Protein AF-A0A850V173-F1 (afdb_monomer_lite)

Radius of gyration: 18.8 Å; chains: 1; bounding box: 53×42×43 Å

Secondary structure (DSSP, 8-state):
--EEEES-HHHHHHHHHHHHHTTTSHHHHT-EEEE--TTTHHHHSPPPTT--S-EEE-SSGGGGS--SSS-TTS----S-----S-EEEEEE---S----S---EEEEEEEEPPPPTTS--PEEEEEEEE----HHHHHHHHHHHTTT-EEEEEEETTEE--TT-SS--SEEEEEEEE-

InterPro domains:
  IPR014369 Glycine/Sarcosine N-methyltransferase [PTHR16458] (1-76)
  IPR029063 S-adenosyl-L-methionine-dependent methyltransferase superfamily [G3DSA:3.40.50.150] (1-80)
  IPR029063 S-adenosyl-L-methionine-dependent methyltransferase superfamily [G3DSA:3.40.50.150] (125-179)
  IPR029063 S-adenosyl-L-methionine-dependent methyltransferase superfamily [SSF53335] (1-178)

Structure (mmCIF, N/CA/C/O backbone):
data_AF-A0A850V173-F1
#
_entry.id   AF-A0A850V173-F1
#
loop_
_atom_site.group_PDB
_atom_site.id
_atom_site.type_symbol
_atom_site.label_atom_id
_atom_site.label_alt_id
_atom_site.label_comp_id
_atom_site.label_asym_id
_atom_site.label_entity_id
_atom_site.lab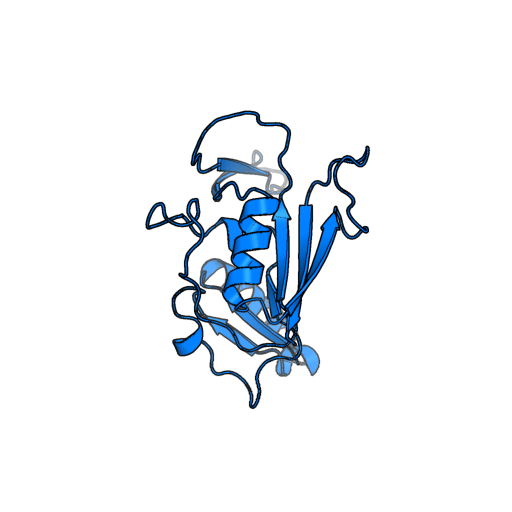el_seq_id
_atom_site.pdbx_PDB_ins_code
_atom_site.Cartn_x
_atom_site.Cartn_y
_atom_site.Cartn_z
_atom_site.occupancy
_atom_site.B_iso_or_equiv
_atom_site.auth_seq_id
_atom_site.auth_comp_id
_atom_site.auth_asym_id
_atom_site.auth_atom_id
_atom_site.pdbx_PDB_model_num
ATOM 1 N N . GLN A 1 1 ? 7.381 -13.375 -5.907 1.00 85.62 1 GLN A N 1
ATOM 2 C CA . GLN A 1 1 ? 7.578 -12.359 -6.966 1.00 85.62 1 GLN A CA 1
ATOM 3 C C . GLN A 1 1 ? 6.937 -11.065 -6.493 1.00 85.62 1 GLN A C 1
ATOM 5 O O . GLN A 1 1 ? 5.949 -11.154 -5.777 1.00 85.62 1 GLN A O 1
ATOM 10 N N . VAL A 1 2 ? 7.491 -9.899 -6.838 1.00 90.44 2 VAL A N 1
ATOM 11 C CA . VAL A 1 2 ? 6.960 -8.591 -6.412 1.00 90.44 2 VAL A CA 1
ATOM 12 C C . VAL A 1 2 ? 6.658 -7.739 -7.639 1.00 90.44 2 VAL A C 1
ATOM 14 O O . VAL A 1 2 ? 7.459 -7.694 -8.573 1.00 90.44 2 VAL A O 1
ATOM 17 N N . THR A 1 3 ? 5.502 -7.080 -7.614 1.00 92.12 3 THR A N 1
ATOM 18 C CA . THR A 1 3 ? 5.130 -6.004 -8.538 1.00 92.12 3 THR A CA 1
ATOM 19 C C . THR A 1 3 ? 4.911 -4.749 -7.706 1.00 92.12 3 THR A C 1
ATOM 21 O O . THR A 1 3 ? 4.162 -4.788 -6.730 1.00 92.12 3 THR A O 1
ATOM 24 N N . SER A 1 4 ? 5.610 -3.669 -8.038 1.00 94.56 4 SER A N 1
ATOM 25 C CA . SER A 1 4 ? 5.532 -2.390 -7.332 1.00 94.56 4 SER A CA 1
ATOM 26 C C . SER A 1 4 ? 4.951 -1.335 -8.258 1.00 94.56 4 SER A C 1
ATOM 28 O O . SER A 1 4 ? 5.418 -1.193 -9.385 1.00 94.56 4 SER A O 1
ATOM 30 N N . VAL A 1 5 ? 3.965 -0.588 -7.766 1.00 93.69 5 VAL A N 1
ATOM 31 C CA . VAL A 1 5 ? 3.344 0.505 -8.513 1.00 93.69 5 VAL A CA 1
ATOM 32 C C . VAL A 1 5 ? 3.283 1.777 -7.685 1.00 93.69 5 VAL A C 1
ATOM 34 O O . VAL A 1 5 ? 3.140 1.717 -6.463 1.00 93.69 5 VAL A O 1
ATOM 37 N N . ASP A 1 6 ? 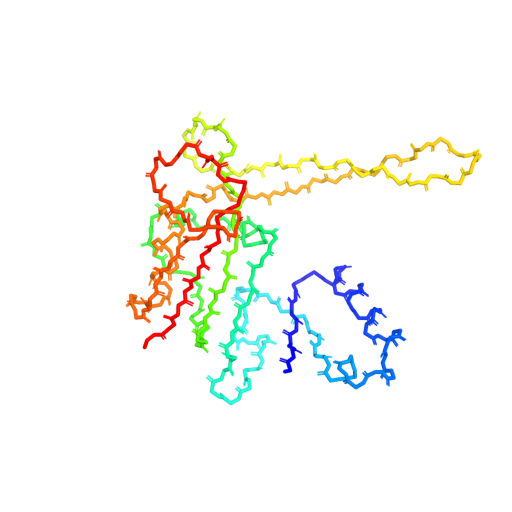3.392 2.917 -8.353 1.00 94.12 6 ASP A N 1
ATOM 38 C CA . ASP A 1 6 ? 3.221 4.249 -7.772 1.00 94.12 6 ASP A CA 1
ATOM 39 C C . ASP A 1 6 ? 2.647 5.180 -8.853 1.00 94.12 6 ASP A C 1
ATOM 41 O O . ASP A 1 6 ? 2.850 4.944 -10.043 1.00 94.12 6 ASP A O 1
ATOM 45 N N . ALA A 1 7 ? 1.934 6.233 -8.457 1.00 92.12 7 ALA A N 1
ATOM 46 C CA . ALA A 1 7 ? 1.427 7.247 -9.387 1.00 92.12 7 ALA A CA 1
ATOM 47 C C . ALA A 1 7 ? 2.460 8.359 -9.659 1.00 92.12 7 ALA A C 1
ATOM 49 O O . ALA A 1 7 ? 2.231 9.255 -10.466 1.00 92.12 7 ALA A O 1
ATOM 50 N N . SER A 1 8 ? 3.570 8.375 -8.917 1.00 92.69 8 SER A N 1
ATOM 51 C CA . SER A 1 8 ? 4.609 9.393 -8.989 1.00 92.69 8 SER A CA 1
ATOM 52 C C . SER A 1 8 ? 5.825 8.881 -9.751 1.00 92.69 8 SER A C 1
ATOM 54 O O . SER A 1 8 ? 6.723 8.258 -9.178 1.00 92.69 8 SER A O 1
ATOM 56 N N . ASP A 1 9 ? 5.946 9.269 -11.020 1.00 91.12 9 ASP A N 1
ATOM 57 C CA . ASP A 1 9 ? 7.131 8.996 -11.849 1.00 91.12 9 ASP A CA 1
ATOM 58 C C . ASP A 1 9 ? 8.437 9.449 -11.195 1.00 91.12 9 ASP A C 1
ATOM 60 O O . ASP A 1 9 ? 9.497 8.837 -11.355 1.00 91.12 9 ASP A O 1
ATOM 64 N N . LYS A 1 10 ? 8.371 10.536 -10.415 1.00 93.38 10 LYS A N 1
ATOM 65 C CA . LYS A 1 10 ? 9.522 11.050 -9.668 1.00 93.38 10 LYS A CA 1
ATOM 66 C C . LYS A 1 10 ? 10.022 10.040 -8.642 1.00 93.38 10 LYS A C 1
ATOM 68 O O . LYS A 1 10 ? 11.232 9.956 -8.456 1.00 93.38 10 LYS A O 1
ATOM 73 N N . MET A 1 11 ? 9.122 9.293 -8.001 1.00 90.94 11 MET A N 1
ATOM 74 C CA . MET A 1 11 ? 9.474 8.236 -7.053 1.00 90.94 11 MET A CA 1
ATOM 75 C C . MET A 1 11 ? 9.866 6.950 -7.786 1.00 90.94 11 MET A C 1
ATOM 77 O O . MET A 1 11 ? 10.917 6.381 -7.480 1.00 90.94 11 MET A O 1
ATOM 81 N N . LEU A 1 12 ? 9.109 6.551 -8.817 1.00 91.62 12 LEU A N 1
ATOM 82 C CA . LEU A 1 12 ? 9.413 5.369 -9.635 1.00 91.62 12 LEU A CA 1
ATOM 83 C C . LEU A 1 12 ? 10.803 5.426 -10.263 1.00 91.62 12 LEU A C 1
ATOM 85 O O . LEU A 1 12 ? 11.490 4.408 -10.324 1.00 91.62 12 LEU A O 1
ATOM 89 N N . LYS A 1 13 ? 11.267 6.618 -10.657 1.00 96.06 13 LYS A N 1
ATOM 90 C CA . LYS A 1 13 ? 12.626 6.832 -11.169 1.00 96.06 13 LYS A CA 1
ATOM 91 C C . LYS A 1 13 ? 13.703 6.213 -10.270 1.00 96.06 13 LYS A C 1
ATOM 93 O O . LYS A 1 13 ? 14.675 5.663 -10.786 1.00 96.06 13 LYS A O 1
ATOM 98 N N . TYR A 1 14 ? 13.561 6.309 -8.948 1.00 96.31 14 TYR A N 1
ATOM 99 C CA . TYR A 1 14 ? 14.543 5.757 -8.011 1.00 96.31 14 TYR A CA 1
ATOM 100 C C . TYR A 1 14 ? 14.462 4.229 -7.940 1.00 96.31 14 TYR A C 1
ATOM 102 O O . TYR A 1 14 ? 15.498 3.572 -7.986 1.00 96.31 14 TYR A O 1
ATOM 110 N N . ALA A 1 15 ? 13.253 3.663 -7.915 1.00 92.75 15 ALA A N 1
ATOM 111 C CA . ALA A 1 15 ? 13.050 2.214 -7.924 1.00 92.75 15 ALA A CA 1
ATOM 112 C C . ALA A 1 15 ? 13.571 1.571 -9.223 1.00 92.75 15 ALA A C 1
ATOM 114 O O . ALA A 1 15 ? 14.290 0.573 -9.188 1.00 92.75 15 ALA A O 1
ATOM 115 N N . LEU A 1 16 ? 13.282 2.188 -10.372 1.00 95.69 16 LEU A N 1
ATOM 116 C CA . LEU A 1 16 ? 13.780 1.755 -11.679 1.00 95.69 16 LEU A CA 1
ATOM 117 C C . LEU A 1 16 ? 15.309 1.822 -11.761 1.00 95.69 16 LEU A C 1
ATOM 119 O O . LEU A 1 16 ? 15.934 0.920 -12.321 1.00 95.69 16 LEU A O 1
ATOM 123 N N . LYS A 1 17 ? 15.921 2.862 -11.180 1.00 97.88 17 LYS A N 1
ATOM 124 C CA . LYS A 1 17 ? 17.380 2.982 -11.092 1.00 97.88 17 LYS A CA 1
ATOM 125 C C . LYS A 1 17 ? 17.984 1.843 -10.263 1.00 97.88 17 LYS A C 1
ATOM 127 O O . LYS A 1 17 ? 18.910 1.194 -10.741 1.00 97.88 17 LYS A O 1
ATOM 132 N N . GLU A 1 18 ? 17.439 1.571 -9.078 1.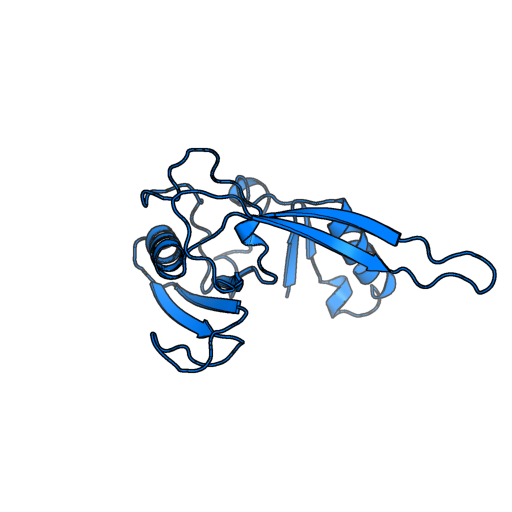00 97.88 18 GLU A N 1
ATOM 133 C CA . GLU A 1 18 ? 17.895 0.477 -8.204 1.00 97.88 18 GLU A CA 1
ATOM 134 C C . GLU A 1 18 ? 17.787 -0.882 -8.913 1.00 97.88 18 GLU A C 1
ATOM 136 O O . GLU A 1 18 ? 18.749 -1.652 -8.969 1.00 97.88 18 GLU A O 1
ATOM 141 N N . ARG A 1 19 ? 16.635 -1.148 -9.545 1.00 97.50 19 ARG A N 1
ATOM 142 C CA . ARG A 1 19 ? 16.425 -2.354 -10.355 1.00 97.50 19 ARG A CA 1
ATOM 143 C C . ARG A 1 19 ? 17.481 -2.489 -11.445 1.00 97.50 19 ARG A C 1
ATOM 145 O O . ARG A 1 19 ? 18.042 -3.566 -11.628 1.00 97.50 19 ARG A O 1
ATOM 152 N N . TRP A 1 20 ? 17.768 -1.407 -12.166 1.00 97.44 20 TRP A N 1
ATOM 153 C CA . TRP A 1 20 ? 18.762 -1.411 -13.234 1.00 97.44 20 TRP A CA 1
ATOM 154 C C . TRP A 1 20 ? 20.176 -1.702 -12.723 1.00 97.44 20 TRP A C 1
ATOM 156 O O . TRP A 1 20 ? 20.906 -2.486 -13.338 1.00 97.44 20 TRP A O 1
ATOM 166 N N . GLU A 1 21 ? 20.578 -1.093 -11.610 1.00 98.38 21 GLU A N 1
ATOM 167 C CA . GLU A 1 21 ? 21.905 -1.282 -11.013 1.00 98.38 21 GLU A CA 1
ATOM 168 C C . GLU A 1 21 ? 22.125 -2.736 -10.582 1.00 98.38 21 GLU A C 1
ATOM 170 O O . GLU A 1 21 ? 23.202 -3.293 -10.815 1.00 98.38 21 GLU A O 1
ATOM 175 N N . ARG A 1 22 ? 21.072 -3.387 -10.079 1.00 98.12 22 ARG A N 1
ATOM 176 C CA . ARG A 1 22 ? 21.106 -4.763 -9.567 1.00 98.12 22 ARG A CA 1
ATOM 177 C C . ARG A 1 22 ? 20.536 -5.809 -10.519 1.00 98.12 22 ARG A C 1
ATOM 179 O O . ARG A 1 22 ? 20.405 -6.968 -10.149 1.00 98.12 22 ARG A O 1
ATOM 186 N N . ARG A 1 23 ? 20.279 -5.451 -11.781 1.00 97.88 23 ARG A N 1
ATOM 187 C CA . ARG A 1 23 ? 19.615 -6.307 -12.791 1.00 97.88 23 ARG A CA 1
ATOM 188 C C . ARG A 1 23 ? 20.262 -7.671 -13.055 1.00 97.88 23 ARG A C 1
ATOM 190 O O . ARG A 1 23 ? 19.657 -8.517 -13.691 1.00 97.88 23 ARG A O 1
ATOM 197 N N . LYS A 1 24 ? 21.515 -7.880 -12.638 1.00 98.12 24 LYS A N 1
ATOM 198 C CA . LYS A 1 24 ? 22.194 -9.183 -12.759 1.00 98.12 24 LYS A CA 1
ATOM 199 C C . LYS A 1 24 ? 21.797 -10.164 -11.650 1.00 98.12 24 LYS A C 1
ATOM 201 O O . LYS A 1 24 ? 22.124 -11.342 -11.745 1.00 98.12 24 LYS A O 1
ATOM 206 N N . GLU A 1 25 ? 21.136 -9.685 -10.602 1.00 98.00 25 GLU A N 1
ATOM 207 C CA . GLU A 1 25 ? 20.565 -10.499 -9.538 1.00 98.00 25 GLU A CA 1
ATOM 208 C C . GLU A 1 25 ? 19.155 -10.934 -9.952 1.00 98.00 25 GLU A C 1
ATOM 210 O O . GLU A 1 25 ? 18.293 -10.095 -10.212 1.00 98.00 25 GLU A O 1
ATOM 215 N N . GLU A 1 26 ? 18.907 -12.245 -9.983 1.00 97.44 26 GLU A N 1
ATOM 216 C CA . GLU A 1 26 ? 17.624 -12.825 -10.418 1.00 97.44 26 GLU A CA 1
ATOM 217 C C . GLU A 1 26 ? 16.387 -12.210 -9.725 1.00 97.44 26 GLU A C 1
ATOM 219 O O . GLU A 1 26 ? 15.415 -11.911 -10.429 1.00 97.44 26 GLU A O 1
ATOM 224 N N . PRO A 1 27 ? 16.414 -11.888 -8.412 1.00 96.50 27 PRO A N 1
ATOM 225 C CA . PRO A 1 27 ? 15.282 -11.226 -7.767 1.00 96.50 27 PRO A CA 1
ATOM 226 C C . PRO A 1 27 ? 14.952 -9.840 -8.345 1.00 96.50 27 PRO A C 1
ATOM 228 O O . PRO A 1 27 ? 13.780 -9.474 -8.407 1.00 96.50 27 PRO A O 1
ATOM 231 N N . PHE A 1 28 ? 15.962 -9.072 -8.773 1.00 96.06 28 PHE A N 1
ATOM 232 C CA . PHE A 1 28 ? 15.796 -7.726 -9.342 1.00 96.06 28 PHE A CA 1
ATOM 233 C C . PHE A 1 28 ? 15.453 -7.770 -10.829 1.00 96.06 28 PHE A C 1
ATOM 235 O O . PHE A 1 28 ? 14.697 -6.929 -11.315 1.00 96.06 28 PHE A O 1
ATOM 242 N N . ASP A 1 29 ? 15.957 -8.771 -11.548 1.00 95.81 29 ASP A N 1
ATOM 243 C CA . ASP A 1 29 ? 15.578 -9.008 -12.941 1.00 95.81 29 ASP A CA 1
ATOM 244 C C . ASP A 1 29 ? 14.061 -9.248 -13.064 1.00 95.81 29 ASP A C 1
ATOM 246 O O . ASP A 1 29 ? 13.374 -8.606 -13.866 1.00 95.81 29 ASP A O 1
ATOM 250 N N . ARG A 1 30 ? 13.513 -10.071 -12.158 1.00 95.69 30 ARG A N 1
ATOM 251 C CA . ARG A 1 30 ? 12.086 -10.438 -12.100 1.00 95.69 30 ARG A CA 1
ATOM 252 C C . ARG A 1 30 ? 11.175 -9.440 -11.384 1.00 95.69 30 ARG A C 1
ATOM 254 O O . ARG A 1 30 ? 9.963 -9.674 -11.326 1.00 95.69 30 ARG A O 1
ATOM 261 N N . TRP A 1 31 ? 11.726 -8.380 -10.798 1.00 95.56 31 TRP A N 1
ATOM 262 C CA . TRP A 1 31 ? 10.942 -7.346 -10.124 1.00 95.56 31 TRP A CA 1
ATOM 263 C C . TRP A 1 31 ? 10.204 -6.489 -11.156 1.00 95.56 31 TRP A C 1
ATOM 265 O O . TRP A 1 31 ? 10.829 -5.863 -12.006 1.00 95.56 31 TRP A O 1
ATOM 275 N N . VAL A 1 32 ? 8.875 -6.447 -11.087 1.00 94.88 32 VAL A N 1
ATOM 276 C CA . VAL A 1 32 ? 8.054 -5.611 -11.975 1.00 94.88 32 VAL A CA 1
ATOM 277 C C . VAL A 1 32 ? 7.821 -4.252 -11.316 1.00 94.88 32 VAL A C 1
ATOM 279 O O . VAL A 1 32 ? 7.478 -4.189 -10.135 1.00 94.88 32 VAL A O 1
ATOM 282 N N . ILE A 1 33 ? 8.032 -3.171 -12.069 1.00 95.31 33 ILE A N 1
ATOM 283 C CA . ILE A 1 33 ? 7.822 -1.788 -11.625 1.00 95.31 33 ILE A CA 1
ATOM 284 C C . ILE A 1 33 ? 7.016 -1.074 -12.704 1.00 95.31 33 ILE A C 1
ATOM 286 O O . ILE A 1 33 ? 7.490 -0.988 -13.837 1.00 95.31 33 ILE A O 1
ATOM 290 N N . GLU A 1 34 ? 5.839 -0.569 -12.348 1.00 93.75 34 GLU A N 1
ATOM 291 C CA . GLU A 1 34 ? 4.901 0.076 -13.274 1.00 93.75 34 GLU A CA 1
ATOM 292 C C . GLU A 1 34 ? 4.287 1.339 -12.656 1.00 93.75 34 GLU A C 1
ATOM 294 O O . GLU A 1 34 ? 4.321 1.540 -11.441 1.00 93.75 34 GLU A O 1
ATOM 299 N N . GLU A 1 35 ? 3.747 2.212 -13.499 1.00 95.44 35 GLU A N 1
ATOM 300 C CA . GLU A 1 35 ? 2.961 3.366 -13.062 1.00 95.44 35 GLU A CA 1
ATOM 301 C C . GLU A 1 35 ? 1.502 2.941 -12.878 1.00 95.44 35 GLU A C 1
ATOM 303 O O . GLU A 1 35 ? 0.922 2.323 -13.768 1.00 95.44 35 GLU A O 1
ATOM 308 N N . ALA A 1 36 ? 0.900 3.262 -11.731 1.00 89.81 36 ALA A N 1
ATOM 309 C CA . ALA A 1 36 ? -0.530 3.052 -11.518 1.00 89.81 36 ALA A CA 1
ATOM 310 C C . ALA A 1 36 ? -1.095 4.005 -10.467 1.00 89.81 36 ALA A C 1
ATOM 312 O O . ALA A 1 36 ? -0.429 4.351 -9.488 1.00 89.81 36 ALA A O 1
ATOM 313 N N . ASN A 1 37 ? -2.366 4.372 -10.617 1.00 87.00 37 ASN A N 1
ATOM 314 C CA . ASN A 1 37 ? -3.071 5.222 -9.668 1.00 87.00 37 ASN A CA 1
ATOM 315 C C . ASN A 1 37 ? -4.166 4.430 -8.947 1.00 87.00 37 ASN A C 1
ATOM 317 O O . ASN A 1 37 ? -4.939 3.715 -9.573 1.00 87.00 37 ASN A O 1
ATOM 321 N N . TRP A 1 38 ? -4.299 4.586 -7.625 1.00 85.06 38 TRP A N 1
ATOM 322 C CA . TRP A 1 38 ? -5.344 3.901 -6.850 1.00 85.06 38 TRP A CA 1
ATOM 323 C C . TRP A 1 38 ? -6.762 4.108 -7.398 1.00 85.06 38 TRP A C 1
ATOM 325 O O . TRP A 1 38 ? -7.581 3.195 -7.316 1.00 85.06 38 TRP A O 1
ATOM 335 N N . LEU A 1 39 ? -7.051 5.275 -7.983 1.00 84.69 39 LEU A N 1
ATOM 336 C CA . LEU A 1 39 ? -8.367 5.602 -8.541 1.00 84.69 39 LEU A CA 1
ATOM 337 C C . LEU A 1 39 ? -8.666 4.870 -9.861 1.00 84.69 39 LEU A C 1
ATOM 339 O O . LEU A 1 39 ? -9.832 4.714 -10.223 1.00 84.69 39 LEU A O 1
ATOM 343 N N . THR A 1 40 ? -7.635 4.417 -10.574 1.00 86.06 40 THR A N 1
ATOM 344 C CA . THR A 1 40 ? -7.731 3.728 -11.871 1.00 86.06 40 THR A CA 1
ATOM 345 C C . THR A 1 40 ? -7.031 2.370 -11.876 1.00 86.06 40 THR A C 1
ATOM 347 O O . THR A 1 40 ? -6.900 1.751 -12.925 1.00 86.06 40 THR A O 1
ATOM 350 N N . LEU A 1 41 ? -6.689 1.844 -10.697 1.00 83.69 41 LEU A N 1
ATOM 351 C CA . LEU A 1 41 ? -5.829 0.672 -10.515 1.00 83.69 41 LEU A CA 1
ATOM 352 C C . LEU A 1 41 ? -6.320 -0.582 -11.248 1.00 83.69 41 LEU A C 1
ATOM 354 O O . LEU A 1 41 ? -5.517 -1.400 -11.674 1.00 83.69 41 LEU A O 1
ATOM 358 N N . GLU A 1 42 ? -7.636 -0.745 -11.413 1.00 81.62 42 GLU A N 1
ATOM 359 C CA . GLU A 1 42 ? -8.207 -1.868 -12.171 1.00 81.62 42 GLU A CA 1
ATOM 360 C C . GLU A 1 42 ? -7.901 -1.830 -13.671 1.00 81.62 42 GLU A C 1
ATOM 362 O O . GLU A 1 42 ? -7.964 -2.870 -14.320 1.00 81.62 42 GLU A O 1
ATOM 367 N N . LYS A 1 43 ? -7.623 -0.643 -14.212 1.00 87.94 43 LYS A N 1
ATOM 368 C CA . LYS A 1 43 ? -7.236 -0.423 -15.608 1.00 87.94 43 LYS A CA 1
ATOM 369 C C . LYS A 1 43 ? -5.723 -0.360 -15.760 1.00 87.94 43 LYS A C 1
ATOM 371 O O . LYS A 1 43 ? -5.212 -0.810 -16.776 1.00 87.94 43 LYS A O 1
ATOM 376 N N . ASP A 1 44 ? -5.051 0.213 -14.765 1.00 82.69 44 ASP A N 1
ATOM 377 C CA . ASP A 1 44 ? -3.616 0.485 -14.824 1.00 82.69 44 ASP A CA 1
ATOM 378 C C . ASP A 1 44 ? -2.778 -0.771 -14.559 1.00 82.69 44 ASP A C 1
ATOM 380 O O . ASP A 1 44 ? -1.704 -0.912 -15.129 1.00 82.69 44 ASP A O 1
ATOM 384 N N . LEU A 1 45 ? -3.262 -1.688 -13.708 1.00 83.75 45 LEU A N 1
ATOM 385 C CA . LEU A 1 45 ? -2.519 -2.880 -13.305 1.00 83.75 45 LEU A CA 1
ATOM 386 C C . LEU A 1 45 ? -3.260 -4.164 -13.684 1.00 83.75 45 LEU A C 1
ATOM 388 O O . LEU A 1 45 ? -4.307 -4.503 -13.118 1.00 83.75 45 LEU A O 1
ATOM 392 N N . GLU A 1 46 ? -2.657 -4.934 -14.587 1.00 84.56 46 GLU A N 1
ATOM 393 C CA . GLU A 1 46 ? -3.117 -6.283 -14.896 1.00 84.56 46 GLU A CA 1
ATOM 394 C C . GLU A 1 46 ? -2.805 -7.229 -13.732 1.00 84.56 46 GLU A C 1
ATOM 396 O O . GLU A 1 46 ? -1.663 -7.420 -13.310 1.00 84.56 46 GLU A O 1
ATOM 401 N N . LYS A 1 47 ? -3.854 -7.836 -13.175 1.00 77.31 47 LYS A N 1
ATOM 402 C CA . LYS A 1 47 ? -3.720 -8.764 -12.050 1.00 77.31 47 LYS A CA 1
ATOM 403 C C . LYS A 1 47 ? -3.231 -10.121 -12.573 1.00 77.31 47 LYS A C 1
ATOM 405 O O . LYS A 1 47 ? -3.816 -10.636 -13.527 1.00 77.31 47 LYS A O 1
ATOM 410 N N . PRO A 1 48 ? -2.230 -10.750 -11.938 1.00 78.75 48 PRO A N 1
ATOM 411 C CA . PRO A 1 48 ? -1.810 -12.090 -12.322 1.00 78.75 48 PRO A CA 1
ATOM 412 C C . PRO A 1 48 ? -2.880 -13.108 -11.908 1.00 78.75 48 PRO A C 1
ATOM 414 O O . PRO A 1 48 ? -3.167 -13.238 -10.724 1.00 78.75 48 PRO A O 1
ATOM 417 N N . GLY A 1 49 ? -3.464 -13.841 -12.862 1.00 80.38 49 GLY A N 1
ATOM 418 C CA . GLY A 1 49 ? -4.415 -14.929 -12.584 1.00 80.38 49 GLY A CA 1
ATOM 419 C C . GLY A 1 49 ? -5.527 -14.543 -11.596 1.00 80.38 49 GLY A C 1
ATOM 420 O O . GLY A 1 49 ? -6.329 -13.651 -11.869 1.00 80.38 49 GLY A O 1
ATOM 421 N N . ASP A 1 50 ? -5.550 -15.204 -10.433 1.00 79.19 50 ASP A N 1
ATOM 422 C CA . ASP A 1 50 ? -6.533 -14.984 -9.359 1.00 79.19 50 ASP A CA 1
ATOM 423 C C . ASP A 1 50 ? -6.241 -13.755 -8.465 1.00 79.19 50 ASP A C 1
ATOM 425 O O . ASP A 1 50 ? -7.003 -13.456 -7.539 1.00 79.19 50 ASP A O 1
ATOM 429 N N . GLY A 1 51 ? -5.167 -13.011 -8.747 1.00 82.88 51 GLY A N 1
ATOM 430 C CA . GLY A 1 51 ? -4.730 -11.820 -8.021 1.00 82.88 51 GLY A CA 1
ATOM 431 C C . GLY A 1 51 ? -3.387 -11.995 -7.309 1.00 82.88 51 GLY A C 1
ATOM 432 O O . GLY A 1 51 ? -2.599 -12.884 -7.612 1.00 82.88 51 GLY A O 1
ATOM 433 N N . PHE A 1 52 ? -3.117 -11.109 -6.351 1.00 82.25 52 PHE A N 1
ATOM 434 C CA . PHE A 1 52 ? -1.905 -11.155 -5.528 1.00 82.25 52 PHE A CA 1
ATOM 435 C C . PHE A 1 52 ? -2.163 -11.877 -4.202 1.00 82.25 52 PHE A C 1
ATOM 437 O O . PHE A 1 52 ? -3.214 -11.663 -3.587 1.00 82.25 52 PHE A O 1
ATOM 444 N N . ASP A 1 53 ? -1.174 -12.631 -3.714 1.00 83.25 53 ASP A N 1
ATOM 445 C CA . ASP A 1 53 ? -1.211 -13.278 -2.391 1.00 83.25 53 ASP A CA 1
ATOM 446 C C . ASP A 1 53 ? -1.343 -12.252 -1.252 1.00 83.25 53 ASP A C 1
ATOM 448 O O . ASP A 1 53 ? -2.042 -12.479 -0.261 1.00 83.25 53 ASP A O 1
ATOM 452 N N . ALA A 1 54 ? -0.698 -11.096 -1.414 1.00 82.38 54 ALA A N 1
ATOM 453 C CA . ALA A 1 54 ? -0.747 -9.973 -0.490 1.00 82.38 54 ALA A CA 1
ATOM 454 C C . ALA A 1 54 ? -0.600 -8.647 -1.247 1.00 82.38 54 ALA A C 1
ATOM 456 O O . ALA A 1 54 ? 0.051 -8.582 -2.290 1.00 82.38 54 ALA A O 1
ATOM 457 N N . VAL A 1 55 ? -1.177 -7.585 -0.688 1.00 85.69 55 VAL A N 1
ATOM 458 C CA . VAL A 1 55 ? -1.032 -6.200 -1.153 1.00 85.69 55 VAL A CA 1
ATOM 459 C C . VAL A 1 55 ? -0.553 -5.363 0.027 1.00 85.69 55 VAL A C 1
ATOM 461 O O . VAL A 1 55 ? -0.980 -5.567 1.160 1.00 85.69 55 VAL A O 1
ATOM 464 N N . ILE A 1 56 ? 0.363 -4.431 -0.209 1.00 84.50 56 ILE A N 1
ATOM 465 C CA . ILE A 1 56 ? 0.973 -3.637 0.860 1.00 84.50 56 ILE A CA 1
ATOM 466 C C . ILE A 1 56 ? 0.884 -2.158 0.485 1.00 84.50 56 ILE A C 1
ATOM 468 O O . ILE A 1 56 ? 1.234 -1.775 -0.627 1.00 84.50 56 ILE A O 1
ATOM 472 N N . CYS A 1 57 ? 0.424 -1.335 1.424 1.00 86.94 57 CYS A N 1
ATOM 473 C CA . CYS A 1 57 ? 0.382 0.121 1.349 1.00 86.94 57 CYS A CA 1
ATOM 474 C C . CYS A 1 57 ? 0.883 0.694 2.685 1.00 86.94 57 CYS A C 1
ATOM 476 O O . CYS A 1 57 ? 0.109 0.935 3.605 1.00 86.94 57 CYS A O 1
ATOM 478 N N . LEU A 1 58 ? 2.200 0.846 2.818 1.00 83.25 58 LEU A N 1
ATOM 479 C CA . LEU A 1 58 ? 2.849 1.336 4.040 1.00 83.25 58 LEU A CA 1
ATOM 480 C C . LEU A 1 58 ? 3.419 2.751 3.843 1.00 83.25 58 LEU A C 1
ATOM 482 O O . LEU A 1 58 ? 3.482 3.235 2.716 1.00 83.25 58 LEU A O 1
ATOM 486 N N . GLY A 1 59 ? 3.891 3.389 4.915 1.00 81.38 59 GLY A N 1
ATOM 487 C CA . GLY A 1 59 ? 4.465 4.733 4.896 1.00 81.38 59 GLY A CA 1
ATOM 488 C C . GLY A 1 59 ? 3.438 5.866 4.947 1.00 81.38 59 GLY A C 1
ATOM 489 O O . GLY A 1 59 ? 3.742 6.970 4.496 1.00 81.38 59 GLY A O 1
ATOM 490 N N . ASN A 1 60 ? 2.234 5.621 5.475 1.00 85.31 60 ASN A N 1
ATOM 491 C CA . ASN A 1 60 ? 1.125 6.579 5.527 1.00 85.31 60 ASN A CA 1
ATOM 492 C C . ASN A 1 60 ? 0.712 7.089 4.133 1.00 85.31 60 ASN A C 1
ATOM 494 O O . ASN A 1 60 ? 0.145 8.175 3.993 1.00 85.31 60 ASN A O 1
ATOM 498 N N . SER A 1 61 ? 1.011 6.319 3.082 1.00 82.56 61 SER A N 1
ATOM 499 C CA . SER A 1 61 ? 0.821 6.759 1.702 1.00 82.56 61 SER A CA 1
ATOM 500 C C . SER A 1 61 ? -0.653 6.967 1.367 1.00 82.56 61 SER A C 1
ATOM 502 O O . SER A 1 61 ? -0.974 7.919 0.659 1.00 82.56 61 SER A O 1
ATOM 504 N N . PHE A 1 62 ? -1.562 6.132 1.888 1.00 85.44 62 PHE A N 1
ATOM 505 C CA . PHE A 1 62 ? -2.998 6.237 1.588 1.00 85.44 62 PHE A CA 1
ATOM 506 C C . PHE A 1 62 ? -3.584 7.596 1.993 1.00 85.44 62 PHE A C 1
ATOM 508 O O . PHE A 1 62 ? -4.444 8.135 1.298 1.00 85.44 62 PHE A O 1
ATOM 515 N N . ALA A 1 63 ? -3.059 8.199 3.063 1.00 83.75 63 ALA A N 1
ATOM 516 C CA . ALA A 1 63 ? -3.476 9.519 3.518 1.00 83.75 63 ALA A CA 1
ATOM 517 C C . ALA A 1 63 ? -3.190 10.634 2.494 1.00 83.75 63 ALA A C 1
ATOM 519 O O . ALA A 1 63 ? -3.719 11.729 2.643 1.00 83.75 63 ALA A O 1
ATOM 520 N N . HIS A 1 64 ? -2.391 10.407 1.448 1.00 82.88 64 HIS A N 1
ATOM 521 C CA . HIS A 1 64 ? -2.204 11.398 0.386 1.00 82.88 64 HIS A CA 1
ATOM 522 C C . HIS A 1 64 ? -3.406 11.546 -0.552 1.00 82.88 64 HIS A C 1
ATOM 524 O O . HIS A 1 64 ? -3.454 12.529 -1.293 1.00 82.88 64 HIS A O 1
ATOM 530 N N . LEU A 1 65 ? -4.377 10.624 -0.530 1.00 77.00 65 LEU A N 1
ATOM 531 C CA . LEU A 1 65 ? -5.631 10.807 -1.256 1.00 77.00 65 LEU A CA 1
ATOM 532 C C . LEU A 1 65 ? -6.498 11.849 -0.537 1.00 77.00 65 LEU A C 1
ATOM 534 O O . LEU A 1 65 ? -6.935 11.601 0.589 1.00 77.00 65 LEU A O 1
ATOM 538 N N . PRO A 1 66 ? -6.782 13.008 -1.153 1.00 70.81 66 PRO A N 1
ATOM 539 C CA . PRO A 1 66 ? -7.719 13.949 -0.570 1.00 70.81 66 PRO A CA 1
ATOM 540 C C . PRO A 1 66 ? -9.151 13.410 -0.694 1.00 70.81 66 PRO A C 1
ATOM 542 O O . PRO A 1 66 ? -9.490 12.664 -1.614 1.00 70.81 66 PRO A O 1
ATOM 545 N N . ASP A 1 67 ? -10.020 13.830 0.220 1.00 70.00 67 ASP A N 1
ATOM 546 C CA . ASP A 1 67 ? -11.452 13.543 0.147 1.00 70.00 67 ASP A CA 1
ATOM 547 C C . ASP A 1 67 ? -12.105 14.431 -0.920 1.00 70.00 67 ASP A C 1
ATOM 549 O O . ASP A 1 67 ? -12.597 15.523 -0.640 1.00 70.00 67 ASP A O 1
ATOM 553 N N . PHE A 1 68 ? -12.059 13.978 -2.174 1.00 55.09 68 PHE A N 1
ATOM 554 C CA . PHE A 1 68 ? -12.552 14.737 -3.327 1.00 55.09 68 PHE A CA 1
ATOM 555 C C . PHE A 1 68 ? -14.068 14.995 -3.303 1.00 55.09 68 PHE A C 1
ATOM 557 O O . PHE A 1 68 ? -14.538 15.859 -4.041 1.00 55.09 68 PHE A O 1
ATOM 564 N N . LYS A 1 69 ? -14.837 14.253 -2.493 1.00 57.31 69 LYS A N 1
ATOM 565 C CA . LYS A 1 69 ? -16.307 14.343 -2.445 1.00 57.31 69 LYS A CA 1
ATOM 566 C C . LYS A 1 69 ? -16.875 14.796 -1.095 1.00 57.31 69 LYS A C 1
ATOM 568 O O . LYS A 1 69 ? -18.062 15.095 -1.027 1.00 57.31 69 LYS A O 1
ATOM 573 N N . GLY A 1 70 ? -16.067 14.861 -0.034 1.00 47.91 70 GLY A N 1
ATOM 574 C CA . GLY A 1 70 ? -16.564 15.065 1.335 1.00 47.91 70 GLY A CA 1
ATOM 575 C C . GLY A 1 70 ? -17.296 13.836 1.901 1.00 47.91 70 GLY A C 1
ATOM 576 O O . GLY A 1 70 ? -18.011 13.943 2.897 1.00 47.91 70 GLY A O 1
ATOM 577 N N . GLU A 1 71 ? -17.159 12.679 1.246 1.00 49.59 71 GLU A N 1
ATOM 578 C CA . GLU A 1 71 ? -17.897 11.442 1.537 1.00 49.59 71 GLU A CA 1
ATOM 579 C C . GLU A 1 71 ? -17.066 10.458 2.371 1.00 49.59 71 GLU A C 1
ATOM 581 O O . GLU A 1 71 ? -17.629 9.549 2.978 1.00 49.59 71 GLU A O 1
ATOM 586 N N . LEU A 1 72 ? -15.743 10.646 2.503 1.00 47.78 72 LEU A N 1
ATOM 587 C CA . LEU A 1 72 ? -14.933 9.779 3.374 1.00 47.78 72 LEU A CA 1
ATOM 588 C C . LEU A 1 72 ? -15.324 9.900 4.859 1.00 47.78 72 LEU A C 1
ATOM 590 O O . LEU A 1 72 ? -15.091 8.968 5.630 1.00 47.78 72 LEU A O 1
ATOM 594 N N . GLY A 1 73 ? -15.951 11.016 5.253 1.00 41.03 73 GLY A N 1
ATOM 595 C CA . GLY A 1 73 ? -16.554 11.202 6.578 1.00 41.03 73 GLY A CA 1
ATOM 596 C C . GLY A 1 73 ? -17.915 10.511 6.766 1.00 41.03 73 GLY A C 1
ATOM 597 O O . GLY A 1 73 ? -18.354 10.333 7.900 1.00 41.03 73 GLY A O 1
ATOM 598 N N . GLN A 1 74 ? -18.575 10.092 5.684 1.00 35.31 74 GLN A N 1
ATOM 599 C CA . GLN A 1 74 ? -19.889 9.444 5.683 1.00 35.31 74 GLN A CA 1
ATOM 600 C C . GLN A 1 74 ? -19.784 8.128 4.919 1.00 35.31 74 GLN A C 1
ATOM 602 O O . GLN A 1 74 ? -20.091 8.073 3.736 1.00 35.31 74 GLN A O 1
ATOM 607 N N . GLY A 1 75 ? -19.312 7.075 5.592 1.00 41.50 75 GLY A N 1
ATOM 608 C CA . GLY A 1 75 ? -18.980 5.782 4.989 1.00 41.50 75 GLY A CA 1
ATOM 609 C C . GLY A 1 75 ? -19.859 5.363 3.804 1.00 41.50 75 GLY A C 1
ATOM 610 O O . GLY A 1 75 ? -20.939 4.810 3.999 1.00 41.50 75 GLY A O 1
ATOM 611 N N . ARG A 1 76 ? -19.359 5.583 2.581 1.00 36.84 76 ARG A N 1
ATOM 612 C CA . ARG A 1 76 ? -19.765 4.875 1.364 1.00 36.84 76 ARG A CA 1
ATOM 613 C C . ARG A 1 76 ? -18.755 5.069 0.227 1.00 36.84 76 ARG A C 1
ATOM 615 O O . ARG A 1 76 ? -18.466 6.175 -0.198 1.00 36.84 76 ARG A O 1
ATOM 622 N N . GLU A 1 77 ? -18.231 3.922 -0.202 1.00 49.00 77 GLU A N 1
ATOM 623 C CA . GLU A 1 77 ? -17.902 3.508 -1.574 1.00 49.00 77 GLU A CA 1
ATOM 624 C C . GLU A 1 77 ? -17.202 4.516 -2.507 1.00 49.00 77 GLU A C 1
ATOM 626 O O . GLU A 1 77 ? -17.828 5.312 -3.199 1.00 49.00 77 GLU A O 1
ATOM 631 N N . GLY A 1 78 ? -15.878 4.368 -2.634 1.00 32.31 78 GLY A N 1
ATOM 632 C CA . GLY A 1 78 ? -15.098 5.045 -3.677 1.00 32.31 78 GLY A CA 1
ATOM 633 C C . GLY A 1 78 ? -13.766 4.388 -4.051 1.00 32.31 78 GLY A C 1
ATOM 634 O O . GLY A 1 78 ? -12.975 5.005 -4.754 1.00 32.31 78 GLY A O 1
ATOM 635 N N . GLY A 1 79 ? -13.497 3.161 -3.596 1.00 35.94 79 GLY A N 1
ATOM 636 C CA . GLY A 1 79 ? -12.315 2.392 -3.988 1.00 35.94 79 GLY A CA 1
ATOM 637 C C . GLY A 1 79 ? -12.752 1.093 -4.645 1.00 35.94 79 GLY A C 1
ATOM 638 O O . GLY A 1 79 ? -13.492 0.318 -4.038 1.00 35.94 79 GLY A O 1
ATOM 639 N N . ALA A 1 80 ? -12.334 0.871 -5.887 1.00 33.72 80 ALA A N 1
ATOM 640 C CA . ALA A 1 80 ? -12.624 -0.366 -6.589 1.00 33.72 80 ALA A CA 1
ATOM 641 C C . ALA A 1 80 ? -12.037 -1.565 -5.807 1.00 33.72 80 ALA A C 1
ATOM 643 O O . ALA A 1 80 ? -10.896 -1.489 -5.336 1.00 33.72 80 ALA A O 1
ATOM 644 N N . PRO A 1 81 ? -12.796 -2.657 -5.597 1.00 32.75 81 PRO A N 1
ATOM 645 C CA . PRO A 1 81 ? -12.342 -3.772 -4.780 1.00 32.75 81 PRO A CA 1
ATOM 646 C C . PRO A 1 81 ? -11.202 -4.518 -5.484 1.00 32.75 81 PRO A C 1
ATOM 648 O O . PRO A 1 81 ? -11.413 -5.361 -6.360 1.00 32.75 81 PRO A O 1
ATOM 651 N N . VAL A 1 82 ? -9.963 -4.277 -5.049 1.00 34.78 82 VAL A N 1
ATOM 652 C CA . VAL A 1 82 ? -8.836 -5.145 -5.402 1.00 34.78 82 VAL A CA 1
ATOM 653 C C . VAL A 1 82 ? -9.096 -6.512 -4.766 1.00 34.78 82 VAL A C 1
ATOM 655 O O . VAL A 1 82 ? -8.945 -6.714 -3.563 1.00 34.78 82 VAL A O 1
ATOM 658 N N . ARG A 1 83 ? -9.541 -7.473 -5.582 1.00 29.86 83 ARG A N 1
ATOM 659 C CA . ARG A 1 83 ? -9.637 -8.888 -5.206 1.00 29.86 83 ARG A CA 1
ATOM 660 C C . ARG A 1 83 ? -8.220 -9.406 -4.904 1.00 29.86 83 ARG A C 1
ATOM 662 O O . ARG A 1 83 ? -7.518 -9.810 -5.817 1.00 29.86 83 ARG A O 1
ATOM 669 N N . SER A 1 84 ? -7.802 -9.364 -3.642 1.00 30.81 84 SER A N 1
ATOM 670 C CA . SER A 1 84 ? -6.545 -9.952 -3.156 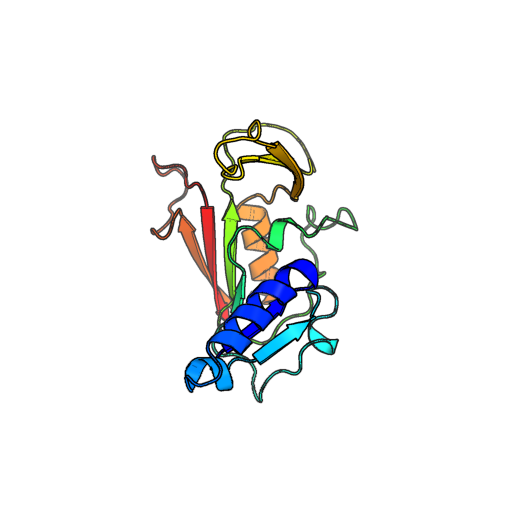1.00 30.81 84 SER A CA 1
ATOM 671 C C . SER A 1 84 ? -6.670 -10.328 -1.677 1.00 30.81 84 SER A C 1
ATOM 673 O O . SER A 1 84 ? -7.534 -9.812 -0.962 1.00 30.81 84 SER A O 1
ATOM 675 N N . THR A 1 85 ? -5.859 -11.292 -1.247 1.00 29.42 85 THR A N 1
ATOM 676 C CA . THR A 1 85 ? -5.995 -12.032 0.008 1.00 29.42 85 THR A CA 1
ATOM 677 C C . THR A 1 85 ? -5.479 -11.338 1.263 1.00 29.42 85 THR A C 1
ATOM 679 O O . THR A 1 85 ? -5.866 -11.793 2.338 1.00 29.42 85 THR A O 1
ATOM 682 N N . ALA A 1 86 ? -4.748 -10.220 1.192 1.00 30.48 86 ALA A N 1
ATOM 683 C CA . ALA A 1 86 ? -4.546 -9.367 2.368 1.00 30.48 86 ALA A CA 1
ATOM 684 C C . ALA A 1 86 ? -3.938 -7.987 2.054 1.00 30.48 86 ALA A C 1
ATOM 686 O O . ALA A 1 86 ? -2.749 -7.948 1.737 1.00 30.48 86 ALA A O 1
ATOM 687 N N . PRO A 1 87 ? -4.667 -6.855 2.165 1.00 44.53 87 PRO A N 1
ATOM 688 C CA . PRO A 1 87 ? -4.026 -5.549 2.222 1.00 44.53 87 PRO A CA 1
ATOM 689 C C . PRO A 1 87 ? -3.493 -5.262 3.631 1.00 44.53 87 PRO A C 1
ATOM 691 O O . PRO A 1 87 ? -4.232 -5.327 4.620 1.00 44.53 87 PRO A O 1
ATOM 694 N N . VAL A 1 88 ? -2.207 -4.927 3.708 1.00 42.31 88 VAL A N 1
ATOM 695 C CA . VAL A 1 88 ? -1.589 -4.306 4.883 1.00 42.31 88 VAL A CA 1
ATOM 696 C C . VAL A 1 88 ? -1.490 -2.812 4.613 1.00 42.31 88 VAL A C 1
ATOM 698 O O . VAL A 1 88 ? -0.715 -2.411 3.746 1.00 42.31 88 VAL A O 1
ATOM 701 N N . CYS A 1 89 ? -2.271 -2.003 5.329 1.00 54.34 89 CYS A N 1
ATOM 702 C CA . CYS A 1 89 ? -2.222 -0.543 5.221 1.00 54.34 89 CYS A CA 1
ATOM 703 C C . CYS A 1 89 ? -1.762 0.072 6.543 1.00 54.34 89 CYS A C 1
ATOM 705 O O . CYS A 1 89 ? -2.368 -0.246 7.565 1.00 54.34 89 CYS A O 1
ATOM 707 N N . ASP A 1 90 ? -0.754 0.946 6.551 1.00 48.25 90 ASP A N 1
ATOM 708 C CA . ASP A 1 90 ? -0.421 1.738 7.741 1.00 48.25 90 ASP A CA 1
ATOM 709 C C . ASP A 1 90 ? -0.921 3.186 7.639 1.00 48.25 90 ASP A C 1
ATOM 711 O O . ASP A 1 90 ? -1.047 3.763 6.561 1.00 48.25 90 ASP A O 1
ATOM 715 N N . MET A 1 91 ? -1.253 3.760 8.790 1.00 49.97 91 MET A N 1
ATOM 716 C CA . MET A 1 91 ? -1.701 5.141 8.939 1.00 49.97 91 MET A CA 1
ATOM 717 C C . MET A 1 91 ? -0.990 5.750 10.134 1.00 49.97 91 MET A C 1
ATOM 719 O O . MET A 1 91 ? -0.851 5.085 11.156 1.00 49.97 91 MET A O 1
ATOM 723 N N . SER A 1 92 ? -0.565 7.008 10.059 1.00 43.38 92 SER A N 1
ATOM 724 C CA . SER A 1 92 ? -0.007 7.685 11.234 1.00 43.38 92 SER A CA 1
ATOM 725 C C . SER A 1 92 ? -1.074 7.833 12.326 1.00 43.38 92 SER A C 1
ATOM 727 O O . SER A 1 92 ? -2.190 8.272 12.047 1.00 43.38 92 SER A O 1
ATOM 729 N N . GLY A 1 93 ? -0.739 7.498 13.569 1.00 36.62 93 GLY A N 1
ATOM 730 C CA . GLY A 1 93 ? -1.582 7.748 14.730 1.00 36.62 93 GLY A CA 1
ATOM 731 C C . GLY A 1 93 ? -1.765 9.248 14.988 1.00 36.62 93 GLY A C 1
ATOM 732 O O . GLY A 1 93 ? -0.920 10.056 14.587 1.00 36.62 93 GLY A O 1
ATOM 733 N N . PRO A 1 94 ? -2.865 9.657 15.650 1.00 37.59 94 PRO A N 1
ATOM 734 C CA . PRO A 1 94 ? -3.057 11.044 16.019 1.00 37.59 94 PRO A CA 1
ATOM 735 C C . PRO A 1 94 ? -2.011 11.393 17.077 1.00 37.59 94 PRO A C 1
ATOM 737 O O . PRO A 1 94 ? -2.158 11.085 18.259 1.00 37.59 94 PRO A O 1
ATOM 740 N N . THR A 1 95 ? -0.953 12.087 16.664 1.00 34.09 95 THR A N 1
ATOM 741 C CA . THR A 1 95 ? -0.280 13.012 17.577 1.00 34.09 95 THR A CA 1
ATOM 742 C C . THR A 1 95 ? -1.378 13.923 18.124 1.00 34.09 95 THR A C 1
ATOM 744 O O . THR A 1 95 ? -2.234 14.366 17.367 1.00 34.09 95 THR A O 1
ATOM 747 N N . ALA A 1 96 ? -1.457 14.077 19.443 1.00 29.94 96 ALA A N 1
ATOM 748 C CA . ALA A 1 96 ? -2.606 14.641 20.145 1.00 29.94 96 ALA A CA 1
ATOM 749 C C . ALA A 1 96 ? -3.169 15.927 19.499 1.00 29.94 96 ALA A C 1
ATOM 751 O O . ALA A 1 96 ? -2.663 17.017 19.740 1.00 29.94 96 ALA A O 1
ATOM 752 N N . PHE A 1 97 ? -4.254 15.813 18.727 1.00 33.62 97 PHE A N 1
ATOM 753 C CA . PHE A 1 97 ? -4.977 16.964 18.191 1.00 33.62 97 PHE A CA 1
ATOM 754 C C . PHE A 1 97 ? -6.482 16.748 18.360 1.00 33.62 97 PHE A C 1
ATOM 756 O O . PHE A 1 97 ? -7.139 16.043 17.597 1.00 33.62 97 PHE A O 1
ATOM 763 N N . HIS A 1 98 ? -7.027 17.358 19.414 1.00 29.64 98 HIS A N 1
ATOM 764 C CA . HIS A 1 98 ? -8.460 17.588 19.552 1.00 29.64 98 HIS A CA 1
ATOM 765 C C . HIS A 1 98 ? -8.838 18.746 18.623 1.00 29.64 98 HIS A C 1
ATOM 767 O O . HIS A 1 98 ? -8.457 19.887 18.873 1.00 29.64 98 HIS A O 1
ATOM 773 N N . GLY A 1 99 ? -9.566 18.462 17.545 1.00 26.06 99 GLY A N 1
ATOM 774 C CA . GLY A 1 99 ? -10.052 19.488 16.626 1.00 26.06 99 GLY A CA 1
ATOM 775 C C . GLY A 1 99 ? -11.043 18.925 15.613 1.00 26.06 99 GLY A C 1
ATOM 776 O O . GLY A 1 99 ? -10.841 17.837 15.081 1.00 26.06 99 GLY A O 1
ATOM 777 N N . HIS A 1 100 ? -12.137 19.655 15.427 1.00 29.39 100 HIS A N 1
ATOM 778 C CA . HIS A 1 100 ? -13.292 19.355 14.583 1.00 29.39 100 HIS A CA 1
ATOM 779 C C . HIS A 1 100 ? -12.958 19.075 13.105 1.00 29.39 100 HIS A C 1
ATOM 781 O O . HIS A 1 100 ? -11.992 19.605 12.568 1.00 29.39 100 HIS A O 1
ATOM 787 N N . ASP A 1 101 ? -13.809 18.242 12.498 1.00 32.28 101 ASP A N 1
ATOM 788 C CA . ASP A 1 101 ? -14.179 18.124 11.078 1.00 32.28 101 ASP A CA 1
ATOM 789 C C . ASP A 1 101 ? -13.119 18.451 9.999 1.00 32.28 101 ASP A C 1
ATOM 791 O O . ASP A 1 101 ? -12.770 19.599 9.743 1.00 32.28 101 ASP A O 1
ATOM 795 N N . GLY A 1 102 ? -12.684 17.408 9.275 1.00 36.50 102 GLY A N 1
ATOM 796 C CA . GLY A 1 102 ? -12.195 17.514 7.889 1.00 36.50 102 GLY A CA 1
ATOM 797 C C . GLY A 1 102 ? -10.866 18.239 7.624 1.00 36.50 102 GLY A C 1
ATOM 798 O O . GLY A 1 102 ? -10.630 18.658 6.491 1.00 36.50 102 GLY A O 1
ATOM 799 N N . LEU A 1 103 ? -9.980 18.401 8.609 1.00 29.09 103 LEU A N 1
ATOM 800 C CA . LEU A 1 103 ? -8.748 19.178 8.427 1.00 29.09 103 LEU A CA 1
ATOM 801 C C . LEU A 1 103 ? -7.623 18.397 7.716 1.00 29.09 103 LEU A C 1
ATOM 803 O O . LEU A 1 103 ? -6.895 17.643 8.352 1.00 29.09 103 LEU A O 1
ATOM 807 N N . CYS A 1 104 ? -7.394 18.635 6.420 1.00 31.11 104 CYS A N 1
ATOM 808 C CA . CYS A 1 104 ? -6.177 18.169 5.736 1.00 31.11 104 CYS A CA 1
ATOM 809 C C . CYS A 1 104 ? -4.912 18.653 6.483 1.00 31.11 104 CYS A C 1
ATOM 811 O O . CYS A 1 104 ? -4.664 19.859 6.589 1.00 31.11 104 CYS A O 1
ATOM 813 N N . ILE A 1 105 ? -4.096 17.724 6.989 1.00 34.19 105 ILE A N 1
ATOM 814 C CA . ILE A 1 105 ? -2.852 18.024 7.706 1.00 34.19 105 ILE A CA 1
ATOM 815 C C . ILE A 1 105 ? -1.774 18.350 6.676 1.00 34.19 105 ILE A C 1
ATOM 817 O O . ILE A 1 105 ? -1.461 17.551 5.798 1.00 34.19 105 ILE A O 1
ATOM 821 N N . ASN A 1 106 ? -1.173 19.531 6.798 1.00 26.84 106 ASN A N 1
ATOM 822 C CA . ASN A 1 106 ? -0.017 19.922 6.004 1.00 26.84 106 ASN A CA 1
ATOM 823 C C . ASN A 1 106 ? 1.258 19.693 6.817 1.00 26.84 106 ASN A C 1
ATOM 825 O O . ASN A 1 106 ? 1.530 20.447 7.749 1.00 26.84 106 ASN A O 1
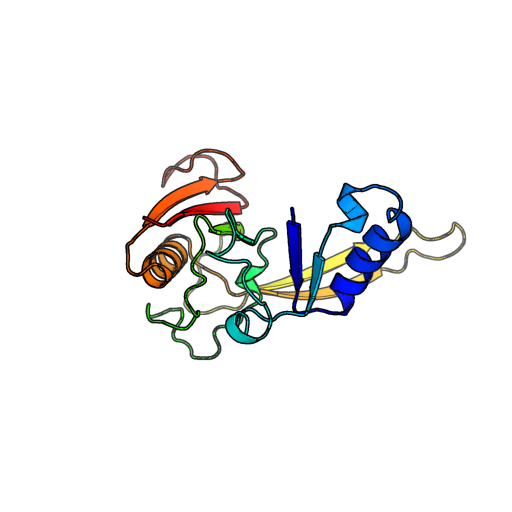ATOM 829 N N . VAL A 1 107 ? 2.056 18.689 6.456 1.00 29.55 107 VAL A N 1
ATOM 830 C CA . VAL A 1 107 ? 3.381 18.474 7.049 1.00 29.55 107 VAL A CA 1
ATOM 831 C C . VAL A 1 107 ? 4.419 19.163 6.167 1.00 29.55 107 VAL A C 1
ATOM 833 O O . VAL A 1 107 ? 4.547 18.867 4.979 1.00 29.55 107 VAL A O 1
ATOM 836 N N . THR A 1 108 ? 5.168 20.105 6.737 1.00 27.92 108 THR A N 1
ATOM 837 C CA . THR A 1 108 ? 6.353 20.680 6.082 1.00 27.92 108 THR A CA 1
ATOM 838 C C . THR A 1 108 ? 7.573 19.939 6.604 1.00 27.92 108 THR A C 1
ATOM 840 O O . THR A 1 108 ? 7.905 20.065 7.780 1.00 27.92 108 THR A O 1
ATOM 843 N N . ALA A 1 109 ? 8.226 19.162 5.744 1.00 30.88 109 ALA A N 1
ATOM 844 C CA . ALA A 1 109 ? 9.449 18.454 6.093 1.00 30.88 109 ALA A CA 1
ATOM 845 C C . ALA A 1 109 ? 10.661 19.212 5.531 1.00 30.88 109 ALA A C 1
ATOM 847 O O . ALA A 1 109 ? 10.678 19.668 4.385 1.00 30.88 109 ALA A O 1
ATOM 848 N N . LEU A 1 110 ? 11.668 19.394 6.385 1.00 28.95 110 LEU A N 1
ATOM 849 C CA . LEU A 1 110 ? 12.936 20.046 6.066 1.00 28.95 110 LEU A CA 1
ATOM 850 C C . LEU A 1 110 ? 14.005 18.956 5.981 1.00 28.95 110 LEU A C 1
ATOM 852 O O . LEU A 1 110 ? 14.390 18.393 7.003 1.00 28.95 110 LEU A O 1
ATOM 856 N N . ALA A 1 111 ? 14.485 18.659 4.772 1.00 40.44 111 ALA A N 1
ATOM 857 C CA . ALA A 1 111 ? 15.622 17.763 4.585 1.00 40.44 111 ALA A CA 1
ATOM 858 C C . ALA A 1 111 ? 16.912 18.591 4.522 1.00 40.44 111 ALA A C 1
ATOM 860 O O . ALA A 1 111 ? 17.044 19.513 3.707 1.00 40.44 111 ALA A O 1
ATOM 861 N N . ARG A 1 112 ? 17.872 18.272 5.396 1.00 41.97 112 ARG A N 1
ATOM 862 C CA . ARG A 1 112 ? 19.222 18.843 5.353 1.00 41.97 112 ARG A CA 1
ATOM 863 C C . ARG A 1 112 ? 20.087 17.929 4.491 1.00 41.97 112 ARG A C 1
ATOM 865 O O . ARG A 1 112 ? 20.346 16.797 4.878 1.00 41.97 112 ARG A O 1
ATOM 872 N N . LEU A 1 113 ? 20.485 18.408 3.318 1.00 49.78 113 LEU A N 1
ATOM 873 C CA . LEU A 1 113 ? 21.417 17.693 2.448 1.00 49.78 113 LEU A CA 1
ATOM 874 C C . LEU A 1 113 ? 22.841 17.929 2.961 1.00 49.78 113 LEU A C 1
ATOM 876 O O . LEU A 1 113 ? 23.197 19.066 3.286 1.00 49.78 113 LEU A O 1
ATOM 880 N N . GLU A 1 114 ? 23.643 16.867 3.060 1.00 45.97 114 GLU A N 1
ATOM 881 C CA . GLU A 1 114 ? 25.066 17.007 3.365 1.00 45.97 114 GLU A CA 1
ATOM 882 C C . GLU A 1 114 ? 25.742 17.787 2.234 1.00 45.97 114 GLU A C 1
ATOM 884 O O . GLU A 1 114 ? 25.659 17.427 1.060 1.00 45.97 114 GLU A O 1
ATOM 889 N N . ALA A 1 115 ? 26.356 18.911 2.590 1.00 49.62 115 ALA A N 1
ATOM 890 C CA . ALA A 1 115 ? 27.042 19.777 1.648 1.00 49.62 115 ALA A CA 1
ATOM 891 C C . ALA A 1 115 ? 28.518 19.375 1.541 1.00 49.62 115 ALA A C 1
ATOM 893 O O . ALA A 1 115 ? 29.156 19.054 2.545 1.00 49.62 115 ALA A O 1
ATOM 894 N N . HIS A 1 116 ? 29.083 19.463 0.333 1.00 52.00 116 HIS A N 1
ATOM 895 C CA . HIS A 1 116 ? 30.535 19.462 0.148 1.00 52.00 116 HIS A CA 1
ATOM 896 C C . HIS A 1 116 ? 31.167 20.565 1.034 1.00 52.00 116 HIS A C 1
ATOM 898 O O . HIS A 1 116 ? 30.537 21.615 1.203 1.00 52.00 116 HIS A O 1
ATOM 904 N N . PRO A 1 117 ? 32.402 20.390 1.560 1.00 54.72 117 PRO A N 1
ATOM 905 C CA . PRO A 1 117 ? 32.956 21.192 2.666 1.00 54.72 117 PRO A CA 1
ATOM 906 C C . PRO A 1 117 ? 33.081 22.713 2.446 1.00 54.72 117 PRO A C 1
ATOM 908 O O . PRO A 1 117 ? 33.542 23.409 3.342 1.00 54.72 117 PRO A O 1
ATOM 911 N N . GLN A 1 118 ? 32.714 23.238 1.275 1.00 53.84 118 GLN A N 1
ATOM 912 C CA . GLN A 1 118 ? 32.877 24.645 0.889 1.00 53.84 118 GLN A CA 1
ATOM 913 C C . GLN A 1 118 ? 31.553 25.365 0.569 1.00 53.84 118 GLN A C 1
ATOM 915 O O . GLN A 1 118 ? 31.564 26.487 0.072 1.00 53.84 118 GLN A O 1
ATOM 920 N N . THR A 1 119 ? 30.398 24.757 0.856 1.00 47.75 119 THR A N 1
ATOM 921 C CA . THR A 1 119 ? 29.077 25.372 0.622 1.00 47.75 119 THR A CA 1
ATOM 922 C C . THR A 1 119 ? 28.224 25.337 1.888 1.00 47.75 119 THR A C 1
ATOM 924 O O . THR A 1 119 ? 28.133 24.297 2.536 1.00 47.75 119 THR A O 1
ATOM 927 N N . LEU A 1 120 ? 27.591 26.465 2.247 1.00 52.25 120 LEU A N 1
ATOM 928 C CA . LEU A 1 120 ? 26.589 26.518 3.320 1.00 52.25 120 LEU A CA 1
ATOM 929 C C . LEU A 1 120 ? 25.535 25.419 3.088 1.00 52.25 120 LEU A C 1
ATOM 931 O O . LEU A 1 120 ? 25.117 25.238 1.941 1.00 52.25 120 LEU A O 1
ATOM 935 N N . PRO A 1 121 ? 25.088 24.695 4.132 1.00 56.38 121 PRO A N 1
ATOM 936 C CA . PRO A 1 121 ? 24.121 23.618 3.969 1.00 56.38 121 PRO A CA 1
ATOM 937 C C . PRO A 1 121 ? 22.841 24.172 3.345 1.00 56.38 121 PRO A C 1
ATOM 939 O O . PRO A 1 121 ? 22.110 24.941 3.972 1.00 56.38 121 PRO A O 1
ATOM 942 N N . SER A 1 122 ? 22.586 23.795 2.093 1.00 67.06 122 SER A N 1
ATOM 943 C CA . SER A 1 122 ? 21.352 24.156 1.409 1.00 67.06 122 SER A CA 1
ATOM 944 C C . SER A 1 122 ? 20.224 23.305 1.987 1.00 67.06 122 SER A C 1
ATOM 946 O O . SER A 1 122 ? 20.285 22.077 2.041 1.00 67.06 122 SER A O 1
ATOM 948 N N . CYS A 1 123 ? 19.209 23.974 2.522 1.00 66.62 123 CYS A N 1
ATOM 949 C CA . CYS A 1 123 ? 18.046 23.305 3.073 1.00 66.62 123 CYS A CA 1
ATOM 950 C C . CYS A 1 123 ? 16.999 23.147 1.971 1.00 66.62 123 CYS A C 1
ATOM 952 O O . CYS A 1 123 ? 16.555 24.146 1.400 1.00 66.62 123 CYS A O 1
ATOM 954 N N . SER A 1 124 ? 16.601 21.906 1.684 1.00 73.19 124 SER A N 1
ATOM 955 C CA . SER A 1 124 ? 15.488 21.641 0.778 1.00 73.19 124 SER A CA 1
ATOM 956 C C . SER A 1 124 ? 14.180 21.670 1.564 1.00 73.19 124 SER A C 1
ATOM 958 O O . SER A 1 124 ? 14.045 21.006 2.596 1.00 73.19 124 SER A O 1
ATOM 960 N N . LYS A 1 125 ? 13.223 22.466 1.083 1.00 78.44 125 LYS A N 1
ATOM 961 C CA . LYS A 1 125 ? 11.888 22.607 1.672 1.00 78.44 125 LYS A CA 1
ATOM 962 C C . LYS A 1 125 ? 10.872 21.931 0.771 1.00 78.44 125 LYS A C 1
ATOM 964 O O . LYS A 1 125 ? 10.779 22.267 -0.406 1.00 78.44 125 LYS A O 1
ATOM 969 N N . PHE A 1 126 ? 10.071 21.044 1.342 1.00 76.69 126 PHE A N 1
ATOM 970 C CA . PHE A 1 126 ? 8.917 20.471 0.667 1.00 76.69 126 PHE A CA 1
ATOM 971 C C . PHE A 1 126 ? 7.728 20.396 1.625 1.00 76.69 126 PHE A C 1
ATOM 973 O O . PHE A 1 126 ? 7.878 20.345 2.848 1.00 76.69 126 PHE A O 1
ATOM 980 N N . ARG A 1 127 ? 6.527 20.442 1.050 1.00 79.44 127 ARG A N 1
ATOM 981 C CA . ARG A 1 127 ? 5.258 20.389 1.775 1.00 79.44 127 ARG A CA 1
ATOM 982 C C . ARG A 1 127 ? 4.469 19.197 1.272 1.00 79.44 127 ARG A C 1
ATOM 984 O O . ARG A 1 127 ? 4.287 19.046 0.067 1.00 79.44 127 ARG A O 1
ATOM 991 N N . LEU A 1 128 ? 3.991 18.394 2.207 1.00 77.88 128 LEU A N 1
ATOM 992 C CA . LEU A 1 128 ? 3.126 17.254 1.965 1.00 77.88 128 LEU A CA 1
ATOM 993 C C . LEU A 1 128 ? 1.777 17.504 2.635 1.00 77.88 128 LEU A C 1
ATOM 995 O O . LEU A 1 128 ? 1.701 18.138 3.687 1.00 77.88 128 LEU A O 1
ATOM 999 N N . SER A 1 129 ? 0.711 17.044 1.990 1.00 77.50 129 SER A N 1
ATOM 1000 C CA . SER A 1 129 ? -0.657 17.126 2.508 1.00 77.50 129 SER A CA 1
ATOM 1001 C C . SER A 1 129 ? -1.195 15.723 2.735 1.00 77.50 129 SER A C 1
ATOM 1003 O O . SER A 1 129 ? -0.954 14.840 1.910 1.00 77.50 129 SER A O 1
ATOM 1005 N N . TYR A 1 130 ? -1.916 15.550 3.838 1.00 79.38 130 TYR A N 1
ATOM 1006 C CA . TYR A 1 130 ? -2.478 14.282 4.280 1.00 79.38 130 TYR A CA 1
ATOM 1007 C C . TYR A 1 130 ? -3.927 14.463 4.733 1.00 79.38 130 TYR A C 1
ATOM 1009 O O . TYR A 1 130 ? -4.254 15.443 5.407 1.00 79.38 130 TYR A O 1
ATOM 1017 N N . TYR A 1 131 ? -4.788 13.502 4.426 1.00 78.31 131 TYR A N 1
ATOM 1018 C CA . TYR A 1 131 ? -6.110 13.385 5.016 1.00 78.31 131 TYR A CA 1
ATOM 1019 C C . TYR A 1 131 ? -6.005 12.763 6.424 1.00 78.31 131 TYR A C 1
ATOM 1021 O O . TYR A 1 131 ? -5.390 11.704 6.584 1.00 78.31 131 TYR A O 1
ATOM 1029 N N . PRO A 1 132 ? -6.579 13.392 7.466 1.00 80.94 132 PRO A N 1
ATOM 1030 C CA . PRO A 1 132 ? -6.431 12.975 8.863 1.00 80.94 132 PRO A CA 1
ATOM 1031 C C . PRO A 1 132 ? -7.371 11.812 9.214 1.00 80.94 132 PRO A C 1
ATOM 1033 O O . PRO A 1 132 ? -8.356 11.973 9.939 1.00 80.94 132 PRO A O 1
ATOM 1036 N N . HIS A 1 133 ? -7.106 10.623 8.687 1.00 81.06 133 HIS A N 1
ATOM 1037 C CA . HIS A 1 133 ? -7.949 9.467 8.974 1.00 81.06 133 HIS A CA 1
ATOM 1038 C C . HIS A 1 133 ? -8.004 9.152 10.476 1.00 81.06 133 HIS A C 1
ATOM 1040 O O . HIS A 1 133 ? -6.981 8.960 11.131 1.00 81.06 133 HIS A O 1
ATOM 1046 N N . ARG A 1 134 ? -9.224 9.032 11.013 1.00 84.50 134 ARG A N 1
ATOM 1047 C CA . ARG A 1 134 ? -9.458 8.450 12.342 1.00 84.50 134 ARG A CA 1
ATOM 1048 C C . ARG A 1 134 ? -9.403 6.929 12.249 1.00 84.50 134 ARG A C 1
ATOM 1050 O O . ARG A 1 134 ? -9.876 6.361 11.262 1.00 84.50 134 ARG A O 1
ATOM 1057 N N . LEU A 1 135 ? -8.892 6.279 13.293 1.00 85.75 135 LEU A N 1
ATOM 1058 C CA . LEU A 1 135 ? -8.706 4.828 13.327 1.00 85.75 135 LEU A CA 1
ATOM 1059 C C . LEU A 1 135 ? -10.014 4.064 13.068 1.00 85.75 135 LEU A C 1
ATOM 1061 O O . LEU A 1 135 ? -10.053 3.131 12.262 1.00 85.75 135 LEU A O 1
ATOM 1065 N N . GLU A 1 136 ? -11.103 4.474 13.716 1.00 87.75 136 GLU A N 1
ATOM 1066 C CA . GLU A 1 136 ? -12.414 3.833 13.595 1.00 87.75 136 GLU A CA 1
ATOM 1067 C C . GLU A 1 136 ? -13.018 4.052 12.204 1.00 87.75 136 GLU A C 1
ATOM 1069 O O . GLU A 1 136 ? -13.506 3.107 11.582 1.00 87.75 136 GLU A O 1
ATOM 1074 N N . ALA A 1 137 ? -12.939 5.282 11.686 1.00 85.06 137 ALA A N 1
ATOM 1075 C CA . ALA A 1 137 ? -13.455 5.628 10.363 1.00 85.06 137 ALA A CA 1
ATOM 1076 C C . ALA A 1 137 ? -12.710 4.866 9.256 1.00 85.06 137 ALA A C 1
ATOM 1078 O O . ALA A 1 137 ? -13.335 4.296 8.363 1.00 85.06 137 ALA A O 1
ATOM 1079 N N . PHE A 1 138 ? -11.381 4.780 9.347 1.00 86.38 138 PHE A N 1
ATOM 1080 C CA . PHE A 1 138 ? -10.574 4.027 8.390 1.00 86.38 138 PHE A CA 1
ATOM 1081 C C . PHE A 1 138 ? -10.793 2.513 8.506 1.00 86.38 138 PHE A C 1
ATOM 1083 O O . PHE A 1 138 ? -10.899 1.822 7.494 1.00 86.38 138 PHE A O 1
ATOM 1090 N N . THR A 1 139 ? -10.970 1.993 9.728 1.00 85.94 139 THR A N 1
ATOM 1091 C CA . THR A 1 139 ? -11.390 0.598 9.949 1.00 85.94 139 THR A CA 1
ATOM 1092 C C . THR A 1 139 ? -12.710 0.292 9.238 1.00 85.94 139 THR A C 1
ATOM 1094 O O . THR A 1 139 ? -12.826 -0.738 8.571 1.00 85.94 139 THR A O 1
ATOM 1097 N N . ALA A 1 140 ? -13.705 1.174 9.368 1.00 87.75 140 ALA A N 1
ATOM 1098 C CA . ALA A 1 140 ? -14.998 1.016 8.711 1.00 87.75 140 ALA A CA 1
ATOM 1099 C C . ALA A 1 140 ? -14.875 1.093 7.182 1.00 87.75 140 ALA A C 1
ATOM 1101 O O . ALA A 1 140 ? -15.455 0.258 6.488 1.00 87.75 140 ALA A O 1
ATOM 1102 N N . LEU A 1 141 ? -14.073 2.030 6.665 1.00 85.75 141 LEU A N 1
ATOM 1103 C CA . LEU A 1 141 ? -13.789 2.170 5.236 1.00 85.75 141 LEU A CA 1
ATOM 1104 C C . LEU A 1 141 ? -13.178 0.888 4.659 1.00 85.75 141 LEU A C 1
ATOM 1106 O O . LEU A 1 141 ? -13.681 0.368 3.663 1.00 85.75 141 LEU A O 1
ATOM 1110 N N . LEU A 1 142 ? -12.149 0.333 5.310 1.00 83.81 142 LEU A N 1
ATOM 1111 C CA . LEU A 1 142 ? -11.518 -0.913 4.872 1.00 83.81 142 LEU A CA 1
ATOM 1112 C C . LEU A 1 142 ? -12.504 -2.081 4.904 1.00 83.81 142 LEU A C 1
ATOM 1114 O O . LEU A 1 142 ? -12.667 -2.766 3.900 1.00 83.81 142 LEU A O 1
ATOM 1118 N N . LYS A 1 143 ? -13.227 -2.290 6.010 1.00 86.44 143 LYS A N 1
ATOM 1119 C CA . LYS A 1 143 ? -14.247 -3.354 6.082 1.00 86.44 143 LYS A CA 1
ATOM 1120 C C . LYS A 1 143 ? -15.324 -3.191 5.004 1.00 86.44 143 LYS A C 1
ATOM 1122 O O . LYS A 1 143 ? -15.755 -4.187 4.423 1.00 86.44 143 LYS A O 1
ATOM 1127 N N . GLY A 1 144 ? -15.727 -1.954 4.711 1.00 85.44 144 GLY A N 1
ATOM 1128 C CA . GLY A 1 144 ? -16.667 -1.613 3.643 1.00 85.44 144 GLY A CA 1
ATOM 1129 C C . GLY A 1 144 ? -16.150 -1.982 2.252 1.00 85.44 144 GLY A C 1
ATOM 1130 O O . GLY A 1 144 ? -16.886 -2.596 1.484 1.00 85.44 144 GLY A O 1
ATOM 1131 N N . ALA A 1 145 ? -14.873 -1.717 1.954 1.00 83.56 145 ALA A N 1
ATOM 1132 C CA . ALA A 1 145 ? -14.242 -2.097 0.684 1.00 83.56 145 ALA A CA 1
ATOM 1133 C C . ALA A 1 145 ? -14.256 -3.620 0.438 1.00 83.56 145 ALA A C 1
ATOM 1135 O O . ALA A 1 145 ? -14.343 -4.074 -0.702 1.00 83.56 145 ALA A O 1
ATOM 1136 N N . PHE A 1 146 ? -14.240 -4.417 1.511 1.00 84.12 146 PHE A N 1
ATOM 1137 C CA . PHE A 1 146 ? -14.387 -5.875 1.458 1.00 84.12 146 PHE A CA 1
ATOM 1138 C C . PHE A 1 146 ? -15.835 -6.358 1.621 1.00 84.12 146 PHE A C 1
ATOM 1140 O O . PHE A 1 146 ? -16.067 -7.562 1.717 1.00 84.12 146 PHE A O 1
ATOM 1147 N N . GLN A 1 147 ? -16.821 -5.455 1.659 1.00 87.50 147 GLN A N 1
ATOM 1148 C CA . GLN A 1 147 ? -18.237 -5.772 1.897 1.00 87.50 147 GLN A CA 1
ATOM 1149 C C . GLN A 1 147 ? -18.442 -6.615 3.173 1.00 87.50 147 GLN A C 1
ATOM 1151 O O . GLN A 1 147 ? -19.295 -7.500 3.223 1.00 87.50 147 GLN A O 1
ATOM 1156 N N . GLY A 1 148 ? -17.594 -6.405 4.184 1.00 83.38 148 GLY A N 1
ATOM 1157 C CA . GLY A 1 148 ? -17.558 -7.191 5.419 1.00 83.38 148 GLY A CA 1
ATOM 1158 C C . GLY A 1 148 ? -16.995 -8.613 5.284 1.00 83.38 148 GLY A C 1
ATOM 1159 O O . GLY A 1 148 ? -16.836 -9.289 6.298 1.00 83.38 148 GLY A O 1
ATOM 1160 N N . LYS A 1 149 ? -16.647 -9.076 4.077 1.00 88.38 149 LYS A N 1
ATOM 1161 C CA . LYS A 1 149 ? -16.095 -10.415 3.799 1.00 88.38 149 LYS A CA 1
ATOM 1162 C C . LYS A 1 149 ? -14.581 -10.448 4.020 1.00 88.38 149 LYS A C 1
ATOM 1164 O O . LYS A 1 149 ? -13.791 -10.731 3.115 1.00 88.38 149 LYS A O 1
ATOM 1169 N N . CYS A 1 150 ? -14.172 -10.085 5.231 1.00 86.56 150 CYS A N 1
ATOM 1170 C CA . CYS A 1 150 ? -12.777 -10.101 5.638 1.00 86.56 150 CYS A CA 1
ATOM 1171 C C . CYS A 1 150 ? -12.609 -10.298 7.148 1.00 86.56 150 CYS A C 1
ATOM 1173 O O . CYS A 1 150 ? -13.396 -9.802 7.954 1.00 86.56 150 CYS A O 1
ATOM 1175 N N . GLN A 1 151 ? -11.509 -10.936 7.532 1.00 88.81 151 GLN A N 1
ATOM 1176 C CA . GLN A 1 151 ? -10.945 -10.832 8.875 1.00 88.81 151 GLN A CA 1
ATOM 1177 C C . GLN A 1 151 ? -10.118 -9.545 8.952 1.00 88.81 151 GLN A C 1
ATOM 1179 O O . GLN A 1 151 ? -9.419 -9.201 8.001 1.00 88.81 151 GLN A O 1
ATOM 1184 N N . HIS A 1 152 ? -10.196 -8.819 10.065 1.00 90.81 152 HIS A N 1
ATOM 1185 C CA . HIS A 1 152 ? -9.488 -7.550 10.244 1.00 90.81 152 HIS A CA 1
ATOM 1186 C C . HIS A 1 152 ? -8.883 -7.470 11.642 1.00 90.81 152 HIS A C 1
ATOM 1188 O O . HIS A 1 152 ? -9.561 -7.750 12.629 1.00 90.81 152 HIS A O 1
ATOM 1194 N N . SER A 1 153 ? -7.620 -7.061 11.708 1.00 88.69 153 SER A N 1
ATOM 1195 C CA . SER A 1 153 ? -6.892 -6.767 12.941 1.00 88.69 153 SER A CA 1
ATOM 1196 C C . SER A 1 153 ? -6.074 -5.487 12.787 1.00 88.69 153 SER A C 1
ATOM 1198 O O . SER A 1 153 ? -5.714 -5.104 11.672 1.00 88.69 153 SER A O 1
ATOM 1200 N N . VAL A 1 154 ? -5.760 -4.838 13.908 1.00 89.38 154 VAL A N 1
ATOM 1201 C CA . VA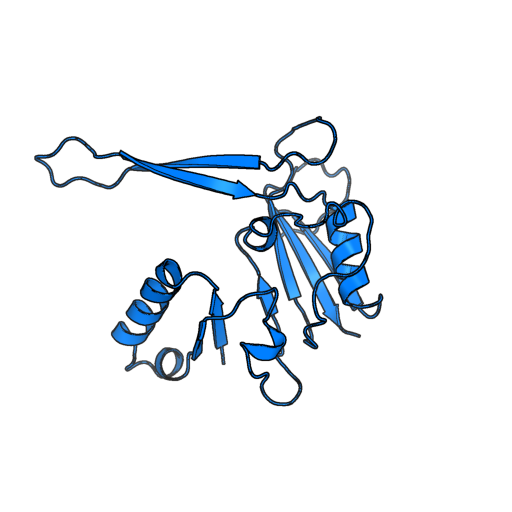L A 1 154 ? -4.947 -3.617 13.950 1.00 89.38 154 VAL A CA 1
ATOM 1202 C C . VAL A 1 154 ? -3.728 -3.851 14.832 1.00 89.38 154 VAL A C 1
ATOM 1204 O O . VAL A 1 154 ? -3.844 -4.395 15.931 1.00 89.38 154 VAL A O 1
ATOM 1207 N N . LEU A 1 155 ? -2.572 -3.413 14.350 1.00 87.31 155 LEU A N 1
ATOM 1208 C CA . LEU A 1 155 ? -1.344 -3.295 15.125 1.00 87.31 155 LEU A CA 1
ATOM 1209 C C . LEU A 1 155 ? -1.039 -1.812 15.361 1.00 87.31 155 LEU A C 1
ATOM 1211 O O . LEU A 1 155 ? -1.360 -0.977 14.522 1.00 87.31 155 LEU A O 1
ATOM 1215 N N . GLY A 1 156 ? -0.408 -1.487 16.482 1.00 88.19 156 GLY A N 1
ATOM 1216 C CA . GLY A 1 156 ? 0.185 -0.187 16.763 1.00 88.19 156 GLY A CA 1
ATOM 1217 C C . GLY A 1 156 ? 1.699 -0.338 16.785 1.00 88.19 156 GLY A C 1
ATOM 1218 O O . GLY A 1 156 ? 2.199 -1.137 17.570 1.00 88.19 156 GLY A O 1
ATOM 1219 N N . ASP A 1 157 ? 2.421 0.367 15.914 1.00 87.31 157 ASP A N 1
ATOM 1220 C CA . ASP A 1 157 ? 3.886 0.268 15.783 1.00 87.31 157 ASP A CA 1
ATOM 1221 C C . ASP A 1 157 ? 4.395 -1.191 15.717 1.00 87.31 157 ASP A C 1
ATOM 1223 O O . ASP A 1 157 ? 5.318 -1.587 16.427 1.00 87.31 157 ASP A O 1
ATOM 1227 N N . PHE A 1 158 ? 3.761 -2.015 14.874 1.00 89.44 158 PHE A N 1
ATOM 1228 C CA . PHE A 1 158 ? 4.039 -3.455 14.713 1.00 89.44 158 PHE A CA 1
ATOM 1229 C C . PHE A 1 158 ? 3.742 -4.346 15.937 1.00 89.44 158 PHE A C 1
ATOM 1231 O O . PHE A 1 158 ? 4.083 -5.528 15.923 1.00 89.44 158 PHE A O 1
ATOM 1238 N N . GLN A 1 159 ? 3.064 -3.834 16.966 1.00 93.50 159 GLN A N 1
ATOM 1239 C CA . GLN A 1 159 ? 2.613 -4.602 18.134 1.00 93.50 159 GLN A CA 1
ATOM 1240 C C . GLN A 1 159 ? 1.084 -4.726 18.172 1.00 93.50 159 GLN A C 1
ATOM 1242 O O . GLN A 1 159 ? 0.399 -3.863 17.625 1.00 93.50 159 GLN A O 1
ATOM 1247 N N . PRO A 1 160 ? 0.502 -5.761 18.810 1.00 94.56 160 PRO A N 1
ATOM 1248 C CA . PRO A 1 160 ? -0.947 -5.851 18.981 1.00 94.56 160 PRO A CA 1
ATOM 1249 C C . PRO A 1 160 ? -1.519 -4.580 19.618 1.00 94.56 160 PRO A C 1
ATOM 1251 O O . PRO A 1 160 ? -1.021 -4.126 20.647 1.00 94.56 160 PRO A O 1
ATOM 1254 N N . TYR A 1 161 ? -2.563 -4.010 19.014 1.00 89.38 161 TYR A N 1
ATOM 1255 C CA . TYR A 1 161 ? -3.191 -2.793 19.523 1.00 89.38 161 TYR A CA 1
ATOM 1256 C C . TYR A 1 161 ? -4.450 -3.102 20.332 1.00 89.38 161 TYR A C 1
ATOM 1258 O O . TYR A 1 161 ? -5.336 -3.818 19.864 1.00 89.38 161 TYR A O 1
ATOM 1266 N N . THR A 1 162 ? -4.555 -2.503 21.520 1.00 93.19 162 THR A N 1
ATOM 1267 C CA . THR A 1 162 ? -5.791 -2.484 22.313 1.00 93.19 162 THR A CA 1
ATOM 1268 C C . THR A 1 162 ? -6.236 -1.040 22.565 1.00 93.19 162 THR A C 1
ATOM 1270 O O . THR A 1 162 ? -5.425 -0.228 23.020 1.00 93.19 162 THR A O 1
ATOM 1273 N N . PRO A 1 163 ? -7.512 -0.686 22.320 1.00 91.00 163 PRO A N 1
ATOM 1274 C CA . PRO A 1 163 ? -8.033 0.636 22.655 1.00 91.00 163 PRO A CA 1
ATOM 1275 C C . PRO A 1 163 ? -7.805 0.990 24.130 1.00 91.00 163 PRO A C 1
ATOM 1277 O O . PRO A 1 163 ? -8.058 0.178 25.017 1.00 91.00 163 PRO A O 1
ATOM 1280 N N . GLY A 1 164 ? -7.325 2.207 24.392 1.00 89.12 164 GLY A N 1
ATOM 1281 C CA . GLY A 1 164 ? -7.037 2.685 25.750 1.00 89.12 164 GLY A CA 1
ATOM 1282 C C . GLY A 1 164 ? -5.723 2.181 26.361 1.00 89.12 164 GLY A C 1
ATOM 1283 O O . GLY A 1 164 ? -5.465 2.457 27.530 1.00 89.12 164 GLY A O 1
ATOM 1284 N N . GLN A 1 165 ? -4.881 1.468 25.604 1.00 91.44 165 GLN A N 1
ATOM 1285 C CA . GLN A 1 165 ? -3.538 1.108 26.063 1.00 91.44 165 GLN A CA 1
ATOM 1286 C C . GLN A 1 165 ? -2.693 2.356 26.387 1.00 91.44 165 GLN A C 1
ATOM 1288 O O . GLN A 1 165 ? -2.865 3.414 25.782 1.00 91.44 165 GLN A O 1
ATOM 1293 N N . ALA A 1 166 ? -1.742 2.218 27.316 1.00 91.62 166 ALA A N 1
ATOM 1294 C CA . ALA A 1 166 ? -0.901 3.334 27.759 1.00 91.62 166 ALA A CA 1
ATOM 1295 C C . ALA A 1 166 ? 0.007 3.897 26.648 1.00 91.62 166 ALA A C 1
ATOM 1297 O O . ALA A 1 166 ? 0.260 5.099 26.608 1.00 91.62 166 ALA A O 1
ATOM 1298 N N . HIS A 1 167 ? 0.498 3.036 25.747 1.00 90.00 167 HIS A N 1
ATOM 1299 C CA . HIS A 1 167 ? 1.332 3.443 24.612 1.00 90.00 167 HIS A CA 1
ATOM 1300 C C . HIS A 1 167 ? 0.472 3.958 23.458 1.00 90.00 167 HIS A C 1
ATOM 1302 O O . HIS A 1 167 ? -0.305 3.195 22.884 1.00 90.00 167 HIS A O 1
ATOM 1308 N N . VAL A 1 168 ? 0.642 5.223 23.077 1.00 87.38 168 VAL A N 1
ATOM 1309 C CA . VAL A 1 168 ? -0.014 5.803 21.897 1.00 87.38 168 VAL A CA 1
ATOM 1310 C C . VAL A 1 168 ? 0.854 5.526 20.666 1.00 87.38 168 VAL A C 1
ATOM 1312 O O . VAL A 1 168 ? 1.954 6.076 20.594 1.00 87.38 168 VAL A O 1
ATOM 1315 N N . PRO A 1 169 ? 0.399 4.700 19.704 1.00 86.31 169 PRO A N 1
ATOM 1316 C CA . PRO A 1 169 ? 1.217 4.355 18.551 1.00 86.31 169 PRO A CA 1
ATOM 1317 C C . PRO A 1 169 ? 1.451 5.538 17.614 1.00 86.31 169 PRO A C 1
ATOM 1319 O O . PRO A 1 169 ? 0.547 6.346 17.380 1.00 86.31 169 PRO A O 1
ATOM 1322 N N . CYS A 1 170 ? 2.640 5.590 17.018 1.00 85.69 170 CYS A N 1
ATOM 1323 C CA . CYS A 1 170 ? 2.940 6.519 15.931 1.00 85.69 170 CYS A CA 1
ATOM 1324 C C . CYS A 1 170 ? 2.273 6.090 14.624 1.00 85.69 170 CYS A C 1
ATOM 1326 O O . CYS A 1 170 ? 1.946 6.951 13.810 1.00 85.69 170 CYS A O 1
ATOM 1328 N N . TYR A 1 171 ? 2.058 4.787 14.433 1.00 82.81 171 TYR A N 1
ATOM 1329 C CA . TYR A 1 171 ? 1.359 4.222 13.286 1.00 82.81 171 TYR A CA 1
ATOM 1330 C C . TYR A 1 171 ? 0.391 3.114 13.697 1.00 82.81 171 TYR A C 1
ATOM 1332 O O . TYR A 1 171 ? 0.693 2.276 14.547 1.00 82.81 171 TYR A O 1
ATOM 1340 N N . PHE A 1 172 ? -0.756 3.078 13.031 1.00 87.94 172 PHE A N 1
ATOM 1341 C CA . PHE A 1 172 ? -1.718 1.988 13.059 1.00 87.94 172 PHE A CA 1
ATOM 1342 C C . PHE A 1 172 ? -1.629 1.194 11.768 1.00 87.94 172 PHE A C 1
ATOM 1344 O O . PHE A 1 172 ? -1.798 1.749 10.690 1.00 87.94 172 PHE A O 1
ATOM 1351 N N . ILE A 1 173 ? -1.401 -0.108 11.877 1.00 90.75 173 ILE A N 1
ATOM 1352 C CA . ILE A 1 173 ? -1.258 -1.018 10.745 1.00 90.75 173 ILE A CA 1
ATOM 1353 C C . ILE A 1 173 ? -2.490 -1.913 10.704 1.00 90.75 173 ILE A C 1
ATOM 1355 O O . ILE A 1 173 ? -2.718 -2.732 11.594 1.00 90.75 173 ILE A O 1
ATOM 1359 N N . HIS A 1 174 ? -3.295 -1.758 9.665 1.00 91.62 174 HIS A N 1
ATOM 1360 C CA . HIS A 1 174 ? -4.463 -2.577 9.399 1.00 91.62 174 HIS A CA 1
ATOM 1361 C C . HIS A 1 174 ? -4.025 -3.803 8.617 1.00 91.62 174 HIS A C 1
ATOM 1363 O O . HIS A 1 174 ? -3.543 -3.687 7.495 1.00 91.62 174 HIS A O 1
ATOM 1369 N N . VAL A 1 175 ? -4.234 -4.977 9.202 1.00 89.62 175 VAL A N 1
ATOM 1370 C CA . VAL A 1 175 ? -4.060 -6.260 8.527 1.00 89.62 175 VAL A CA 1
ATOM 1371 C C . VAL A 1 175 ? -5.451 -6.789 8.222 1.00 89.62 175 VAL A C 1
ATOM 1373 O O . VAL A 1 175 ? -6.225 -7.104 9.130 1.00 89.62 175 VAL A O 1
ATOM 1376 N N . VAL A 1 176 ? -5.795 -6.838 6.940 1.00 86.75 176 VAL A N 1
ATOM 1377 C CA . VAL A 1 176 ? -7.073 -7.368 6.462 1.00 86.75 176 VAL A CA 1
ATOM 1378 C C . VAL A 1 176 ? -6.789 -8.672 5.734 1.00 86.75 176 VAL A C 1
ATOM 1380 O O . VAL A 1 176 ? -5.864 -8.721 4.942 1.00 86.75 176 VAL A O 1
ATOM 1383 N N . LYS A 1 177 ? -7.577 -9.720 5.966 1.00 85.94 177 LYS A N 1
ATOM 1384 C CA . LYS A 1 177 ? -7.522 -10.984 5.225 1.00 85.94 177 LYS A CA 1
ATOM 1385 C C . LYS A 1 177 ? -8.881 -11.252 4.600 1.00 85.94 177 LYS A C 1
ATOM 1387 O O . LYS A 1 177 ? -9.878 -11.344 5.313 1.00 85.94 177 LYS A O 1
ATOM 1392 N N . LYS A 1 178 ? -8.933 -11.384 3.277 1.00 80.31 178 LYS A N 1
ATOM 1393 C CA . LYS A 1 178 ? -10.177 -11.683 2.552 1.00 80.31 178 LYS A CA 1
ATOM 1394 C C . LYS A 1 178 ? -10.683 -13.094 2.901 1.00 80.31 178 LYS A C 1
ATOM 1396 O O . LYS A 1 178 ? -9.870 -14.007 3.048 1.00 80.31 178 LYS A O 1
ATOM 1401 N N . THR A 1 179 ? -12.002 -13.257 3.041 1.00 79.56 179 THR A N 1
ATOM 1402 C CA . THR A 1 179 ? -12.681 -14.545 3.312 1.00 79.56 179 THR A CA 1
ATOM 1403 C C . THR A 1 179 ? -13.519 -15.005 2.135 1.00 79.56 179 THR A C 1
ATOM 1405 O O . THR A 1 179 ? -14.133 -14.119 1.494 1.00 79.56 179 THR A O 1
#

Sequence (179 aa):
QVTSVDASDKMLKYALKERWERRKEEPFDRWVIEEANWLTLEKDLEKPGDGFDAVICLGNSFAHLPDFKGELGQGREGGAPVRSTAPVCDMSGPTAFHGHDGLCINVTALARLEAHPQTLPSCSKFRLSYYPHRLEAFTALLKGAFQGKCQHSVLGDFQPYTPGQAHVPCYFIHVVKKT

Foldseek 3Di:
DEEDEEQDPVVLVVVVVVLVVCCVDPVSVPYHYFYDDQQCNVPRDDADDQHDQEAEAEDQVVQLDAPPPLCLVPDDDRTAQRRYFKYKHKHFFDPDDDDDDWDWDKDKDWDFDDDDPPDDTDIDIDIGTGTPDDPVSVVSNVCVSLVVQKDKAKAAPNHGDDPPDPDGGRMIIIIIGGD

pLDDT: mean 72.9, std 23.12, range [26.06, 98.38]

Organism: NCBI:txid667144